Protein AF-A0A5A8DDB0-F1 (afdb_monomer_lite)

Structure (mmCIF, N/CA/C/O backbone):
data_AF-A0A5A8DDB0-F1
#
_entry.id   AF-A0A5A8DDB0-F1
#
loop_
_atom_site.group_PDB
_atom_site.id
_atom_site.type_symbol
_atom_site.label_atom_id
_atom_site.label_alt_id
_atom_site.label_comp_id
_atom_site.label_asym_id
_atom_site.label_entity_id
_atom_site.label_seq_id
_atom_site.pdbx_PDB_ins_code
_atom_site.Cartn_x
_atom_site.Cartn_y
_atom_site.Cartn_z
_atom_site.occupancy
_atom_site.B_iso_or_equiv
_atom_site.auth_seq_id
_atom_site.auth_comp_id
_atom_site.auth_asym_id
_atom_site.auth_atom_id
_atom_site.pdbx_PDB_model_num
ATOM 1 N N . MET A 1 1 ? 16.726 4.568 20.015 1.00 39.50 1 MET A N 1
ATOM 2 C CA . MET A 1 1 ? 15.490 5.312 19.692 1.00 39.50 1 MET A CA 1
ATOM 3 C C . MET A 1 1 ? 15.456 5.497 18.180 1.00 39.50 1 MET A C 1
ATOM 5 O O . MET A 1 1 ? 16.279 6.237 17.659 1.00 39.50 1 MET A O 1
ATOM 9 N N . GLY A 1 2 ? 14.648 4.713 17.459 1.00 49.03 2 GLY A N 1
ATOM 10 C CA . GLY A 1 2 ? 14.579 4.801 15.995 1.00 49.03 2 GLY A CA 1
ATOM 11 C C . GLY A 1 2 ? 13.905 6.107 15.580 1.00 49.03 2 GLY A C 1
ATOM 12 O O . GLY A 1 2 ? 12.873 6.463 16.143 1.00 49.03 2 GLY A O 1
ATOM 13 N N . LYS A 1 3 ? 14.501 6.845 14.641 1.00 54.00 3 LYS A N 1
ATOM 14 C CA . LYS A 1 3 ? 13.904 8.061 14.077 1.00 54.00 3 LYS A CA 1
ATOM 15 C C . LYS A 1 3 ? 12.571 7.668 13.426 1.00 54.00 3 LYS A C 1
ATOM 17 O O . LYS A 1 3 ? 12.578 6.811 12.545 1.00 54.00 3 LYS A O 1
ATOM 22 N N . LYS A 1 4 ? 11.446 8.236 13.881 1.00 59.06 4 LYS A N 1
ATOM 23 C CA . LYS A 1 4 ? 10.148 8.045 13.216 1.00 59.06 4 LYS A CA 1
ATOM 24 C C . LYS A 1 4 ? 10.296 8.523 11.770 1.00 59.06 4 LYS A C 1
ATOM 26 O O . LYS A 1 4 ? 10.717 9.653 11.529 1.00 59.06 4 LYS A O 1
ATOM 31 N N . THR A 1 5 ? 10.061 7.627 10.821 1.00 67.12 5 THR A N 1
ATOM 32 C CA . THR A 1 5 ? 9.960 7.969 9.404 1.00 67.12 5 THR A CA 1
ATOM 33 C C . THR A 1 5 ? 8.506 8.302 9.129 1.00 67.12 5 THR A C 1
ATOM 35 O O . THR A 1 5 ? 7.678 7.394 9.055 1.00 67.12 5 THR A O 1
ATOM 38 N N . ASP A 1 6 ? 8.205 9.591 9.016 1.00 80.31 6 ASP A N 1
ATOM 39 C CA . ASP A 1 6 ? 6.871 10.046 8.648 1.00 80.31 6 ASP A CA 1
ATOM 40 C C . ASP A 1 6 ? 6.695 9.890 7.136 1.00 80.31 6 ASP A C 1
ATOM 42 O O . ASP A 1 6 ? 7.502 10.378 6.340 1.00 80.31 6 ASP A O 1
ATOM 46 N N . ASN 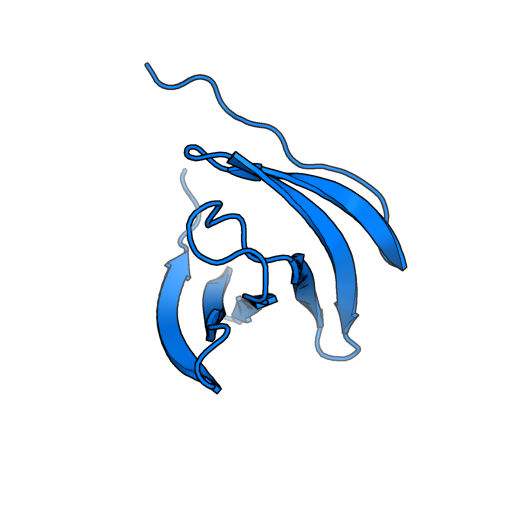A 1 7 ? 5.647 9.163 6.761 1.00 86.94 7 ASN A N 1
ATOM 47 C CA . ASN A 1 7 ? 5.198 9.001 5.387 1.00 86.94 7 ASN A CA 1
ATOM 48 C C . ASN A 1 7 ? 3.878 9.745 5.252 1.00 86.94 7 ASN A C 1
ATOM 50 O O . ASN A 1 7 ? 2.983 9.550 6.073 1.00 86.94 7 ASN A O 1
ATOM 54 N N . GLY A 1 8 ? 3.765 10.597 4.243 1.00 85.38 8 GLY A N 1
ATOM 55 C CA . GLY A 1 8 ? 2.580 11.414 4.030 1.00 85.38 8 GLY A CA 1
ATOM 56 C C . GLY A 1 8 ? 2.476 11.864 2.583 1.00 85.38 8 GLY A 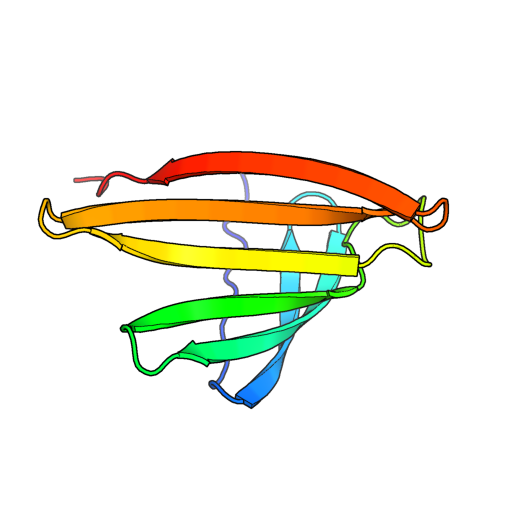C 1
ATOM 57 O O . GLY A 1 8 ? 3.470 11.890 1.860 1.00 85.38 8 GLY A O 1
ATOM 58 N N . GLY A 1 9 ? 1.257 12.206 2.182 1.00 87.62 9 GLY A N 1
ATOM 59 C CA . GLY A 1 9 ? 0.924 12.714 0.859 1.00 87.62 9 GLY A CA 1
ATOM 60 C C . GLY A 1 9 ? -0.573 12.602 0.593 1.00 87.62 9 GLY A C 1
ATOM 61 O O . GLY A 1 9 ? -1.352 12.355 1.516 1.00 87.62 9 GLY A O 1
ATOM 62 N N . GLU A 1 10 ? -0.966 12.795 -0.662 1.00 90.38 10 GLU A N 1
ATOM 63 C CA . GLU A 1 10 ? -2.367 12.801 -1.088 1.00 90.38 10 GLU A CA 1
ATOM 64 C C . GLU A 1 10 ? -2.742 11.498 -1.798 1.00 90.38 10 GLU A C 1
ATOM 66 O O . GLU A 1 10 ? -1.936 10.905 -2.523 1.00 90.38 10 GLU A O 1
ATOM 71 N N . PHE A 1 11 ? -3.988 11.055 -1.623 1.00 92.69 11 PHE A N 1
ATOM 72 C CA . PHE A 1 11 ? -4.496 9.901 -2.360 1.00 92.69 11 PHE A CA 1
ATOM 73 C C . PHE A 1 11 ? -4.483 10.165 -3.870 1.00 92.69 11 PHE A C 1
ATOM 75 O O . PHE A 1 11 ? -4.782 11.264 -4.327 1.00 92.69 11 PHE A O 1
ATOM 82 N N . GLY A 1 12 ? -4.147 9.138 -4.647 1.00 91.88 12 GLY A N 1
ATOM 83 C CA . GLY A 1 12 ? -4.033 9.209 -6.102 1.00 91.88 12 GLY A CA 1
ATOM 84 C C . GLY A 1 12 ? -2.723 9.816 -6.605 1.00 91.88 12 GLY A C 1
ATOM 85 O O . GLY A 1 12 ? -2.513 9.856 -7.815 1.00 91.88 12 GLY A O 1
ATOM 86 N N . THR A 1 13 ? -1.828 10.251 -5.713 1.00 91.62 13 THR A N 1
ATOM 87 C CA . THR A 1 13 ? -0.518 10.800 -6.087 1.00 91.62 13 THR A CA 1
ATOM 88 C C . THR A 1 13 ? 0.611 9.823 -5.781 1.00 91.62 13 THR A C 1
ATOM 90 O O . THR A 1 13 ? 0.491 8.940 -4.926 1.00 91.62 13 THR A O 1
ATOM 93 N N . GLU A 1 14 ? 1.710 9.958 -6.522 1.00 94.00 14 GLU A N 1
ATOM 94 C CA . GLU A 1 14 ? 2.947 9.245 -6.226 1.00 94.00 14 GLU A CA 1
ATOM 95 C C . GLU A 1 14 ? 3.684 9.956 -5.084 1.00 94.00 14 GLU A C 1
ATOM 97 O O . GLU A 1 14 ? 3.876 11.172 -5.118 1.00 94.00 14 GLU A O 1
ATOM 102 N N . ILE A 1 15 ? 4.093 9.197 -4.071 1.00 92.69 15 ILE A N 1
ATOM 103 C CA . ILE A 1 15 ? 4.767 9.700 -2.876 1.00 92.69 15 ILE A CA 1
ATOM 104 C C . ILE A 1 15 ? 6.051 8.916 -2.616 1.00 92.69 15 ILE A C 1
ATOM 106 O O . ILE A 1 15 ? 6.171 7.736 -2.958 1.00 92.69 15 ILE A O 1
ATOM 110 N N . GLU A 1 16 ? 6.996 9.553 -1.930 1.00 91.81 16 GLU A N 1
ATOM 111 C CA . GLU A 1 16 ? 8.140 8.854 -1.353 1.00 91.81 16 GLU A CA 1
ATOM 112 C C . GLU A 1 16 ? 7.713 8.081 -0.101 1.00 91.81 16 GLU A C 1
ATOM 114 O O . GLU A 1 16 ? 7.464 8.667 0.955 1.00 91.81 16 GLU A O 1
ATOM 119 N N . TRP A 1 17 ? 7.705 6.752 -0.178 1.00 89.25 17 TRP A N 1
ATOM 120 C CA . TRP A 1 17 ? 7.516 5.894 0.984 1.00 89.25 17 TRP A CA 1
ATOM 121 C C . TRP A 1 17 ? 8.854 5.459 1.572 1.00 89.25 17 TRP A C 1
ATOM 123 O O . TRP A 1 17 ? 9.586 4.642 1.013 1.00 89.25 17 TRP A O 1
ATOM 133 N N . LYS A 1 18 ? 9.161 6.004 2.745 1.00 88.62 18 LYS A N 1
ATOM 134 C CA . LYS A 1 18 ? 10.341 5.722 3.556 1.00 88.62 18 LYS A CA 1
ATOM 135 C C . LYS A 1 18 ? 10.063 4.547 4.487 1.00 88.62 18 LYS A C 1
ATOM 137 O O . LYS A 1 18 ? 9.186 4.595 5.352 1.00 88.62 18 LYS A O 1
ATOM 142 N N . THR A 1 19 ? 10.858 3.499 4.331 1.00 81.50 19 THR A N 1
ATOM 143 C CA . THR A 1 19 ? 10.918 2.340 5.225 1.00 81.50 19 THR A CA 1
ATOM 144 C C . THR A 1 19 ? 12.241 2.361 6.001 1.00 81.50 19 THR A C 1
ATOM 146 O O . THR A 1 19 ? 13.169 3.070 5.605 1.00 81.50 19 THR A O 1
ATOM 149 N N . PRO A 1 20 ? 12.401 1.558 7.072 1.00 81.38 20 PRO A N 1
ATOM 150 C CA . PRO A 1 20 ? 13.684 1.458 7.773 1.00 81.38 20 PRO A CA 1
ATOM 151 C C . PRO A 1 20 ? 14.860 1.020 6.884 1.00 81.38 20 PRO A C 1
ATOM 153 O O . PRO A 1 20 ? 16.009 1.291 7.217 1.00 81.38 20 PRO A O 1
ATOM 156 N N . MET A 1 21 ? 14.581 0.327 5.774 1.00 77.12 21 MET A N 1
ATOM 157 C CA . MET A 1 21 ? 15.596 -0.266 4.899 1.00 77.12 21 MET A CA 1
ATOM 158 C C . MET A 1 21 ? 15.909 0.592 3.663 1.00 77.12 21 MET A C 1
ATOM 160 O O . MET A 1 21 ? 17.026 0.535 3.145 1.00 77.12 21 MET A O 1
ATOM 164 N N . SER A 1 22 ? 14.935 1.350 3.152 1.00 87.00 22 SER A N 1
ATOM 165 C CA . SER A 1 22 ? 15.052 2.136 1.913 1.00 87.00 22 SER A CA 1
ATOM 166 C C . SER A 1 22 ? 13.820 3.024 1.668 1.00 87.00 22 SER A C 1
ATOM 168 O O . SER A 1 22 ? 12.837 2.958 2.407 1.00 87.00 22 SER A O 1
ATOM 170 N N . THR A 1 23 ? 13.867 3.814 0.595 1.00 89.00 23 THR A N 1
ATOM 171 C CA . THR A 1 23 ? 12.737 4.594 0.073 1.00 89.00 23 THR A CA 1
ATOM 172 C C . THR A 1 23 ? 12.266 4.000 -1.255 1.00 89.00 23 THR A C 1
ATOM 174 O O . THR A 1 23 ? 13.109 3.641 -2.080 1.00 89.00 23 THR A O 1
ATOM 177 N N . SER A 1 24 ? 10.950 3.951 -1.467 1.00 90.19 24 SER A N 1
ATOM 178 C CA . SER A 1 24 ? 10.305 3.592 -2.736 1.00 90.19 24 SER A CA 1
ATOM 179 C C . SER A 1 24 ? 9.311 4.663 -3.161 1.00 90.19 24 SER A C 1
ATOM 181 O O . SER A 1 24 ? 8.637 5.235 -2.310 1.00 90.19 24 SER A O 1
ATOM 183 N N . MET A 1 25 ? 9.161 4.873 -4.468 1.00 92.19 25 MET A N 1
ATOM 184 C CA . MET A 1 25 ? 8.027 5.625 -5.001 1.00 92.19 25 MET A CA 1
ATOM 185 C C . MET A 1 25 ? 6.791 4.730 -5.052 1.00 92.19 25 MET A C 1
ATOM 187 O O . MET A 1 25 ? 6.849 3.616 -5.590 1.00 92.19 25 MET A O 1
ATOM 191 N N . VAL A 1 26 ? 5.692 5.200 -4.469 1.00 93.88 26 VAL A N 1
ATOM 192 C CA . VAL A 1 26 ? 4.431 4.457 -4.398 1.00 93.88 26 VAL A CA 1
ATOM 193 C C . VAL A 1 26 ? 3.235 5.364 -4.616 1.00 93.88 26 VAL A C 1
ATOM 195 O O . VAL A 1 26 ? 3.267 6.539 -4.278 1.00 93.88 26 VAL A O 1
ATOM 198 N N . THR A 1 27 ? 2.147 4.793 -5.108 1.00 96.06 27 THR A N 1
ATOM 199 C CA . THR A 1 27 ? 0.838 5.438 -5.144 1.00 96.06 27 THR A CA 1
ATOM 200 C C . THR A 1 27 ? 0.019 4.981 -3.947 1.00 96.06 27 THR A C 1
ATOM 202 O O . THR A 1 27 ? -0.088 3.776 -3.68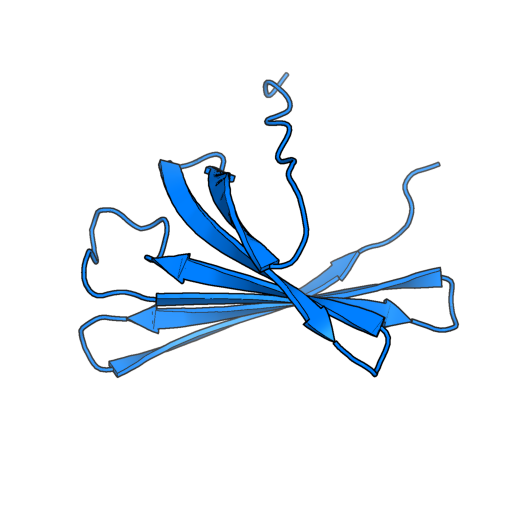9 1.00 96.06 27 THR A O 1
ATOM 205 N N . VAL A 1 28 ? -0.579 5.934 -3.234 1.00 95.19 28 VAL A N 1
ATOM 206 C CA . VAL A 1 28 ? -1.541 5.660 -2.158 1.00 95.19 28 VAL A CA 1
ATOM 207 C C . VAL A 1 28 ? -2.951 5.857 -2.697 1.00 95.19 28 VAL A C 1
ATOM 209 O O . VAL A 1 28 ? -3.246 6.890 -3.285 1.00 95.19 28 VAL A O 1
ATOM 212 N N . THR A 1 29 ? -3.840 4.892 -2.494 1.00 96.00 29 THR A N 1
ATOM 213 C CA . THR A 1 29 ? -5.212 4.913 -3.020 1.00 96.00 29 THR A CA 1
ATOM 214 C C . THR A 1 29 ? -6.189 4.572 -1.906 1.00 96.00 29 THR A C 1
ATOM 216 O O . THR A 1 29 ? -5.923 3.657 -1.130 1.00 96.00 29 THR A O 1
ATOM 219 N N . LEU A 1 30 ? -7.313 5.282 -1.834 1.00 95.62 30 LEU A N 1
ATOM 220 C CA . LEU A 1 30 ? -8.447 4.910 -0.992 1.00 95.62 30 LEU A CA 1
ATOM 221 C C . LEU A 1 30 ? -9.454 4.147 -1.858 1.00 95.62 30 LEU A C 1
ATOM 223 O O . LEU A 1 30 ? -9.816 4.616 -2.936 1.00 95.62 30 LEU A O 1
ATOM 227 N N . THR A 1 31 ? -9.862 2.965 -1.413 1.00 94.56 31 THR A N 1
ATOM 228 C CA . THR A 1 31 ? -10.871 2.146 -2.102 1.00 94.56 31 THR A CA 1
ATOM 229 C C . THR A 1 31 ? -12.286 2.513 -1.654 1.00 94.56 31 THR A C 1
ATOM 231 O O . THR A 1 31 ? -12.464 3.155 -0.618 1.00 94.56 31 THR A O 1
ATOM 234 N N . GLU A 1 32 ? -13.297 2.075 -2.408 1.00 94.44 32 GLU A N 1
ATOM 235 C CA . GLU A 1 32 ? -14.714 2.269 -2.054 1.00 94.44 32 GLU A CA 1
ATOM 236 C C . GLU A 1 32 ? -15.086 1.602 -0.720 1.00 94.44 32 GLU A C 1
ATOM 238 O O . GLU A 1 32 ? -15.886 2.148 0.037 1.00 94.44 32 GLU A O 1
ATOM 243 N N . ASP A 1 33 ? -14.437 0.481 -0.393 1.00 92.44 33 ASP A N 1
ATOM 244 C CA . ASP A 1 33 ? -14.631 -0.257 0.862 1.00 92.44 33 ASP A CA 1
ATOM 245 C C . ASP A 1 33 ? -13.917 0.398 2.063 1.00 92.44 33 ASP A C 1
ATOM 247 O O . ASP A 1 33 ? -13.990 -0.094 3.188 1.00 92.44 33 ASP A O 1
ATOM 251 N N . GLY A 1 34 ? -13.206 1.510 1.844 1.00 94.81 34 GLY A N 1
ATOM 252 C CA . GLY A 1 34 ? -12.464 2.224 2.883 1.00 94.81 34 GLY A CA 1
ATOM 253 C C . GLY A 1 34 ? -11.059 1.678 3.157 1.00 94.81 34 GLY A C 1
ATOM 254 O O . GLY A 1 34 ? -10.372 2.200 4.037 1.00 94.81 34 GLY A O 1
ATOM 255 N N . ASP A 1 35 ? -10.591 0.680 2.397 1.00 96.81 35 ASP A N 1
ATOM 256 C CA . ASP A 1 35 ? -9.198 0.230 2.470 1.00 96.81 35 ASP A CA 1
ATO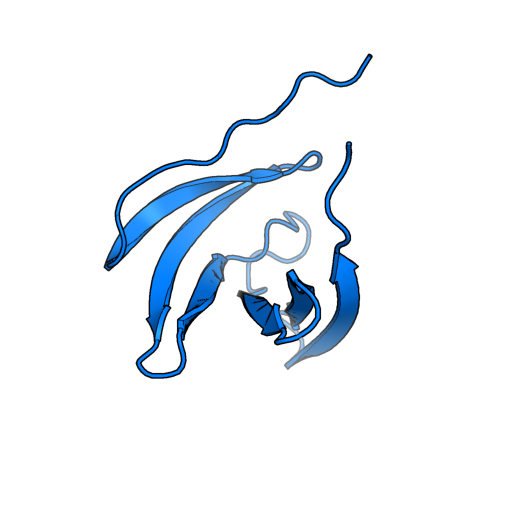M 257 C C . ASP A 1 35 ? -8.252 1.301 1.922 1.00 96.81 35 ASP A C 1
ATOM 259 O O . ASP A 1 35 ? -8.504 1.888 0.864 1.00 96.81 35 ASP A O 1
ATOM 263 N N . VAL A 1 36 ? -7.100 1.466 2.574 1.00 96.19 36 VAL A N 1
ATOM 264 C CA . VAL A 1 36 ? -5.963 2.208 2.021 1.00 96.19 36 VAL A CA 1
ATOM 265 C C . VAL A 1 36 ? -4.996 1.229 1.363 1.00 96.19 36 VAL A C 1
ATOM 267 O O . VAL A 1 36 ? -4.455 0.336 2.016 1.00 96.19 36 VAL A O 1
ATOM 270 N N . LEU A 1 37 ?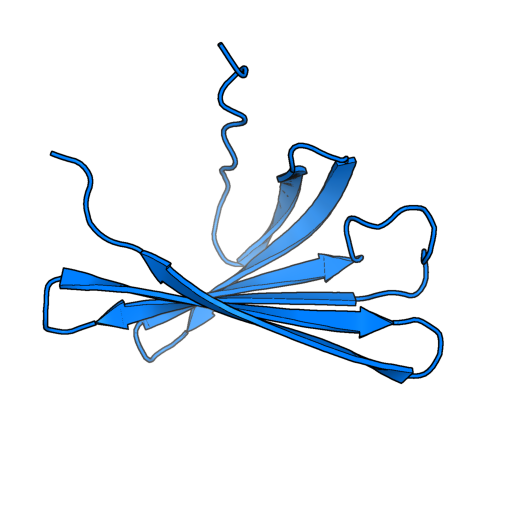 -4.747 1.416 0.068 1.00 96.31 37 LEU A N 1
ATOM 271 C CA . LEU A 1 37 ? -3.766 0.666 -0.711 1.00 96.31 37 LEU A CA 1
ATOM 272 C C . LEU A 1 37 ? -2.529 1.518 -0.968 1.00 96.31 37 LEU A C 1
ATOM 274 O O . LEU A 1 37 ? -2.632 2.628 -1.478 1.00 96.31 37 LEU A O 1
ATOM 278 N N . VAL A 1 38 ? -1.353 0.974 -0.687 1.00 94.88 38 VAL A N 1
ATOM 279 C CA . VAL A 1 38 ? -0.062 1.565 -1.032 1.00 94.88 38 VAL A CA 1
ATOM 280 C C . VAL A 1 38 ? 0.640 0.627 -1.998 1.00 94.88 38 VAL A C 1
ATOM 282 O O . VAL A 1 38 ? 0.957 -0.503 -1.635 1.00 94.88 38 VAL A O 1
ATOM 285 N N . SER A 1 39 ? 0.873 1.063 -3.232 1.00 95.69 39 SER A N 1
ATOM 286 C CA . SER A 1 39 ? 1.412 0.192 -4.282 1.00 95.69 39 SER A CA 1
ATOM 287 C C . SER A 1 39 ? 2.560 0.836 -5.045 1.00 95.69 39 SER A C 1
ATOM 289 O O . SER A 1 39 ? 2.540 2.031 -5.313 1.00 95.69 39 SER A O 1
ATOM 291 N N . GLY A 1 40 ? 3.570 0.050 -5.410 1.00 94.44 40 GLY A N 1
ATOM 292 C CA . GLY A 1 40 ? 4.702 0.557 -6.183 1.00 94.44 40 GLY A CA 1
ATOM 293 C C . GLY A 1 40 ? 5.879 -0.404 -6.231 1.00 94.44 40 GLY A C 1
ATOM 294 O O . GLY A 1 40 ? 5.722 -1.618 -6.064 1.00 94.44 40 GLY A O 1
ATOM 295 N N . ALA A 1 41 ? 7.067 0.145 -6.482 1.00 92.38 41 ALA A N 1
ATOM 296 C CA . ALA A 1 41 ? 8.302 -0.628 -6.478 1.00 92.38 41 ALA A CA 1
ATOM 297 C C . ALA A 1 41 ? 8.608 -1.152 -5.069 1.00 92.38 41 ALA A C 1
ATOM 299 O O . ALA A 1 41 ? 8.474 -0.436 -4.070 1.00 92.38 41 ALA A O 1
ATOM 300 N N . SER A 1 42 ? 9.050 -2.405 -4.983 1.00 90.00 42 SER A N 1
ATOM 301 C CA . SER A 1 42 ? 9.472 -2.984 -3.712 1.00 90.00 42 SER A CA 1
ATOM 302 C C . SER A 1 42 ? 10.650 -2.189 -3.135 1.00 90.00 42 SER A C 1
ATOM 304 O O . SER A 1 42 ? 11.600 -1.895 -3.861 1.00 90.00 42 SER A O 1
ATOM 306 N N . PRO A 1 43 ? 10.653 -1.876 -1.826 1.00 84.25 43 PRO A N 1
ATOM 307 C CA . PRO A 1 43 ? 11.791 -1.227 -1.172 1.00 84.25 43 PRO A CA 1
ATOM 308 C C . PRO A 1 43 ? 13.055 -2.105 -1.177 1.00 84.25 43 PRO A C 1
ATOM 310 O O . PRO A 1 43 ? 14.153 -1.640 -0.853 1.00 84.25 43 PRO A O 1
ATOM 313 N N . ASN A 1 44 ? 12.950 -3.384 -1.539 1.00 86.38 44 ASN A N 1
ATOM 314 C CA . ASN A 1 44 ? 14.092 -4.281 -1.597 1.00 86.38 44 ASN A CA 1
ATOM 315 C C . ASN A 1 44 ? 15.024 -3.964 -2.781 1.00 86.38 44 ASN A C 1
ATOM 317 O O . ASN A 1 44 ? 14.856 -4.485 -3.877 1.00 86.38 44 ASN A O 1
ATOM 321 N N . LYS A 1 45 ? 16.101 -3.210 -2.528 1.00 83.25 45 LYS A N 1
ATOM 322 C CA . LYS A 1 45 ? 17.123 -2.873 -3.541 1.00 83.25 45 LYS A CA 1
ATOM 323 C C . LYS A 1 45 ? 17.816 -4.081 -4.189 1.00 83.25 45 LYS A C 1
ATOM 325 O O . LYS A 1 45 ? 18.433 -3.922 -5.236 1.00 83.25 45 LYS A O 1
ATOM 330 N N . ARG A 1 46 ? 17.765 -5.268 -3.569 1.00 86.69 46 ARG A N 1
ATOM 331 C CA . ARG A 1 46 ? 18.330 -6.501 -4.149 1.00 86.69 46 ARG A CA 1
ATOM 332 C C . ARG A 1 46 ? 17.429 -7.121 -5.218 1.00 86.69 46 ARG A C 1
ATOM 334 O O . ARG A 1 46 ? 17.875 -8.023 -5.913 1.00 86.69 46 ARG A O 1
ATOM 341 N N . ASP A 1 47 ? 16.191 -6.654 -5.327 1.00 88.06 47 ASP A N 1
ATOM 342 C CA . ASP A 1 47 ? 15.205 -7.115 -6.296 1.00 88.06 47 ASP A CA 1
ATOM 343 C C . ASP A 1 47 ? 14.504 -5.903 -6.940 1.00 88.06 47 ASP A C 1
ATOM 345 O O . ASP A 1 47 ? 13.386 -5.550 -6.561 1.00 88.06 47 ASP A O 1
ATOM 349 N N . PRO A 1 48 ? 15.175 -5.215 -7.883 1.00 86.62 48 PRO A N 1
ATOM 350 C CA . PRO A 1 48 ? 14.677 -3.971 -8.474 1.00 86.62 48 PRO A CA 1
ATOM 351 C C . PRO A 1 48 ? 13.438 -4.165 -9.359 1.00 86.62 48 PRO A C 1
ATOM 353 O O . PRO A 1 48 ? 12.730 -3.199 -9.629 1.00 86.62 48 PRO A O 1
ATOM 356 N N . ALA A 1 49 ? 13.177 -5.394 -9.812 1.00 91.44 49 ALA A N 1
ATOM 357 C CA . ALA A 1 49 ? 11.959 -5.748 -10.539 1.00 91.44 49 ALA A CA 1
ATOM 358 C C . ALA A 1 49 ? 10.785 -6.060 -9.594 1.00 91.44 49 ALA A C 1
ATOM 360 O O . ALA A 1 49 ? 9.646 -6.196 -10.044 1.00 91.44 49 ALA A O 1
ATOM 361 N N . GLY A 1 50 ? 11.051 -6.172 -8.290 1.00 93.62 50 GLY A N 1
ATOM 362 C CA . GLY A 1 50 ? 10.044 -6.468 -7.294 1.00 93.62 50 GLY A CA 1
ATOM 363 C C . GLY A 1 50 ? 9.002 -5.356 -7.174 1.00 93.62 50 GLY A C 1
ATOM 364 O O . GLY A 1 50 ? 9.303 -4.161 -7.225 1.00 93.62 50 GLY A O 1
ATOM 365 N N . ARG A 1 51 ? 7.756 -5.754 -6.939 1.00 95.19 51 ARG A N 1
ATOM 366 C CA . ARG A 1 51 ? 6.626 -4.864 -6.664 1.00 95.19 51 ARG A CA 1
ATOM 367 C C . ARG A 1 51 ? 6.050 -5.160 -5.294 1.00 95.19 51 ARG A C 1
ATOM 369 O O . ARG A 1 51 ? 6.157 -6.275 -4.792 1.00 95.19 51 ARG A O 1
ATOM 376 N N . MET A 1 52 ? 5.429 -4.156 -4.699 1.00 94.62 52 MET A N 1
ATOM 377 C CA . MET A 1 52 ? 4.778 -4.272 -3.405 1.00 94.62 52 MET A CA 1
ATOM 378 C C . MET A 1 52 ? 3.385 -3.660 -3.460 1.00 94.62 52 MET A C 1
ATOM 380 O O . MET A 1 52 ? 3.191 -2.606 -4.067 1.00 94.62 52 MET A O 1
ATOM 384 N N . VAL A 1 53 ? 2.447 -4.307 -2.774 1.00 95.94 53 VAL A N 1
ATOM 385 C CA . VAL A 1 53 ? 1.129 -3.770 -2.445 1.00 95.94 53 VAL A CA 1
ATOM 386 C C . VAL A 1 53 ? 0.903 -3.972 -0.952 1.00 95.94 53 VAL A C 1
ATOM 388 O O . VAL A 1 53 ? 0.878 -5.102 -0.474 1.00 95.94 53 VAL A O 1
ATOM 391 N N . ALA A 1 54 ? 0.748 -2.883 -0.210 1.00 95.06 54 ALA A N 1
ATOM 392 C CA . ALA A 1 54 ? 0.292 -2.907 1.170 1.00 95.06 54 ALA A CA 1
ATOM 393 C C . ALA A 1 54 ? -1.167 -2.458 1.233 1.00 95.06 54 ALA A C 1
ATOM 395 O O . ALA A 1 54 ? -1.537 -1.452 0.638 1.00 95.06 54 ALA A O 1
ATOM 396 N N . ARG A 1 55 ? -1.991 -3.203 1.958 1.00 97.25 55 ARG A N 1
ATOM 397 C CA . ARG A 1 55 ? -3.397 -2.911 2.215 1.00 97.25 55 ARG A CA 1
ATOM 398 C C . ARG A 1 55 ? -3.598 -2.721 3.706 1.00 97.25 55 ARG A C 1
ATOM 400 O O . ARG A 1 55 ? -3.213 -3.592 4.485 1.00 97.25 55 ARG A O 1
ATOM 407 N N . PHE A 1 56 ? -4.226 -1.615 4.070 1.00 96.75 56 PHE A N 1
ATOM 408 C CA . PHE A 1 56 ? -4.667 -1.305 5.420 1.00 96.75 56 PHE A CA 1
ATOM 409 C C . PHE A 1 56 ? -6.190 -1.269 5.418 1.00 96.75 56 PHE A C 1
ATOM 411 O O . PHE A 1 56 ? -6.782 -0.376 4.817 1.00 96.75 56 PHE A O 1
ATOM 418 N N . SER A 1 57 ? -6.794 -2.247 6.079 1.00 97.38 57 SER A N 1
ATOM 419 C CA . SER A 1 57 ? -8.239 -2.439 6.136 1.00 97.38 57 SER A CA 1
ATOM 420 C C . SER A 1 57 ? -8.740 -2.165 7.551 1.00 97.38 57 SER A C 1
ATOM 422 O O . SER A 1 57 ? -8.481 -2.987 8.443 1.00 97.38 57 SER A O 1
ATOM 424 N N . PRO A 1 58 ? -9.428 -1.036 7.795 1.00 95.56 58 PRO A N 1
ATOM 425 C CA . PRO A 1 58 ? -10.072 -0.773 9.076 1.00 95.56 58 PRO A CA 1
ATOM 426 C C . PRO A 1 58 ? -11.047 -1.897 9.431 1.00 95.56 58 PRO A C 1
ATOM 428 O O . PRO A 1 58 ? -11.789 -2.377 8.577 1.00 95.56 58 PRO A O 1
ATOM 431 N N . GLN A 1 59 ? -11.032 -2.334 10.685 1.00 95.06 59 GLN A N 1
ATOM 432 C CA . GLN A 1 59 ? -11.921 -3.375 11.188 1.00 95.06 59 GLN A CA 1
ATOM 433 C C . GLN A 1 59 ? -12.985 -2.774 12.121 1.00 95.06 59 GLN A C 1
ATOM 435 O O . GLN A 1 59 ? -12.731 -1.751 12.765 1.00 95.06 59 GLN A O 1
ATOM 440 N N . PRO A 1 60 ? -14.175 -3.398 12.241 1.00 93.75 60 PRO A N 1
ATOM 441 C CA . PRO A 1 60 ? -15.240 -2.907 13.122 1.00 93.75 60 PRO A CA 1
ATOM 442 C C . PRO A 1 60 ? -14.858 -2.838 14.607 1.00 93.75 60 PRO A C 1
ATOM 444 O O . PRO A 1 60 ? -15.437 -2.052 15.351 1.00 93.75 60 PRO A O 1
ATOM 447 N N . ASP A 1 61 ? -13.889 -3.647 15.040 1.00 92.88 61 ASP A N 1
ATOM 448 C CA . ASP A 1 61 ? -13.354 -3.657 16.408 1.00 92.88 61 ASP A CA 1
ATOM 449 C C . ASP A 1 61 ? -12.347 -2.522 16.682 1.00 92.88 61 ASP A C 1
ATOM 451 O O . ASP A 1 61 ? -11.793 -2.426 17.776 1.00 92.88 61 ASP A O 1
ATOM 455 N N . GLY A 1 62 ? -12.117 -1.646 15.698 1.00 91.56 62 GLY A N 1
ATOM 456 C CA . GLY A 1 62 ? -11.188 -0.524 15.787 1.00 91.56 62 GLY A CA 1
ATOM 457 C C . GLY A 1 62 ? -9.730 -0.884 15.489 1.00 91.56 62 GLY A C 1
ATOM 458 O O . GLY A 1 62 ? -8.879 0.007 15.528 1.00 91.56 62 GLY A O 1
ATOM 459 N N . THR A 1 63 ? -9.424 -2.147 15.176 1.00 95.75 63 THR A N 1
ATOM 460 C CA . THR A 1 63 ? -8.100 -2.555 14.685 1.00 95.75 63 THR A CA 1
ATOM 461 C C . THR A 1 63 ? -7.942 -2.267 13.189 1.00 95.75 63 THR A C 1
ATOM 463 O O . THR A 1 63 ? -8.887 -1.895 12.489 1.00 95.75 63 THR A O 1
ATOM 466 N N . VAL A 1 64 ? -6.723 -2.421 12.669 1.00 96.81 64 VAL A N 1
ATOM 467 C CA . VAL A 1 64 ? -6.446 -2.360 11.227 1.00 96.81 64 VAL A CA 1
ATOM 468 C C . VAL A 1 64 ? -5.787 -3.659 10.787 1.00 96.81 64 VAL A C 1
ATOM 470 O O . VAL A 1 64 ? -4.680 -3.986 11.219 1.00 96.81 64 VAL A O 1
ATOM 473 N N . ALA A 1 65 ? -6.426 -4.388 9.874 1.00 97.00 65 ALA A N 1
ATOM 474 C CA . ALA A 1 65 ? -5.786 -5.508 9.202 1.00 97.00 65 ALA A CA 1
ATOM 475 C C . ALA A 1 65 ? -4.790 -4.966 8.169 1.00 97.00 65 ALA A C 1
ATOM 477 O O . ALA A 1 65 ? -5.150 -4.230 7.254 1.00 97.00 65 ALA A O 1
ATOM 478 N N . HIS A 1 66 ? -3.520 -5.324 8.319 1.00 96.56 66 HIS A N 1
ATOM 479 C CA . HIS A 1 66 ? -2.436 -4.897 7.447 1.00 96.56 66 HIS A CA 1
ATOM 480 C C . HIS A 1 66 ? -1.882 -6.100 6.685 1.00 96.56 66 HIS A C 1
ATOM 482 O O . HIS A 1 66 ? -1.296 -7.015 7.271 1.00 96.56 66 HIS A O 1
ATOM 488 N N . THR A 1 67 ? -2.053 -6.090 5.366 1.00 97.38 67 THR A N 1
ATOM 489 C CA . THR A 1 67 ? -1.521 -7.116 4.465 1.00 97.38 67 THR A CA 1
ATOM 490 C C . THR A 1 67 ? -0.485 -6.498 3.542 1.00 97.38 67 THR A C 1
ATOM 492 O O . THR A 1 67 ? -0.765 -5.482 2.922 1.00 97.38 67 THR A O 1
ATOM 495 N N . ILE A 1 68 ? 0.691 -7.109 3.422 1.00 94.75 68 ILE A N 1
ATOM 496 C CA . ILE A 1 68 ? 1.720 -6.720 2.453 1.00 94.75 68 ILE A CA 1
ATOM 497 C C . ILE A 1 68 ? 1.972 -7.901 1.532 1.00 94.75 68 ILE A C 1
ATOM 499 O O . ILE A 1 68 ? 2.377 -8.973 1.984 1.00 94.75 68 ILE A O 1
ATOM 503 N N . GLU A 1 69 ? 1.774 -7.680 0.244 1.00 96.06 69 GLU A N 1
ATOM 504 C CA . GLU A 1 69 ? 2.158 -8.595 -0.816 1.00 96.06 69 GLU A CA 1
ATOM 505 C C . GLU A 1 69 ? 3.381 -8.037 -1.540 1.00 96.06 69 GLU A C 1
ATOM 507 O O . GLU A 1 69 ? 3.391 -6.884 -1.971 1.00 96.06 69 GLU A O 1
ATOM 512 N N . ILE A 1 70 ? 4.429 -8.849 -1.659 1.00 93.88 70 ILE A N 1
ATOM 513 C CA . ILE A 1 70 ? 5.637 -8.514 -2.410 1.00 93.88 70 ILE A CA 1
ATOM 514 C C . ILE A 1 70 ? 5.796 -9.557 -3.506 1.00 93.88 70 ILE A C 1
ATOM 516 O O . ILE A 1 70 ? 6.129 -10.707 -3.220 1.00 93.88 70 ILE A O 1
ATOM 520 N N . THR A 1 71 ? 5.582 -9.142 -4.751 1.00 96.12 71 THR A N 1
ATOM 521 C CA . THR A 1 71 ? 5.904 -9.951 -5.930 1.00 96.12 71 THR A CA 1
ATOM 522 C C . THR A 1 71 ? 7.353 -9.686 -6.301 1.00 96.12 71 THR A C 1
ATOM 524 O O . THR A 1 71 ? 7.732 -8.535 -6.513 1.00 96.12 71 THR A O 1
ATOM 527 N N . ARG A 1 72 ? 8.173 -10.731 -6.351 1.00 93.88 72 ARG A N 1
ATOM 528 C CA . ARG A 1 72 ? 9.592 -10.640 -6.703 1.00 93.88 72 ARG A CA 1
ATOM 529 C C . ARG A 1 72 ? 9.806 -10.689 -8.211 1.00 93.88 72 ARG A C 1
ATOM 531 O O . ARG A 1 72 ? 8.930 -11.136 -8.948 1.00 93.88 72 ARG A O 1
ATOM 538 N N . GLY A 1 73 ? 10.989 -10.286 -8.673 1.00 90.62 73 GLY A N 1
ATOM 539 C CA . GLY A 1 73 ? 11.351 -10.345 -10.094 1.00 90.62 73 GLY A CA 1
ATOM 540 C C . GLY A 1 73 ? 11.309 -11.751 -10.714 1.00 90.62 73 GLY A C 1
ATOM 541 O O . GLY A 1 73 ? 11.137 -11.877 -11.923 1.00 90.62 73 GLY A O 1
ATOM 542 N N . ASP A 1 74 ? 11.421 -12.807 -9.901 1.00 93.00 74 ASP A N 1
ATOM 543 C CA . ASP A 1 74 ? 11.293 -14.213 -10.320 1.00 93.00 74 ASP A CA 1
ATOM 544 C C . ASP A 1 74 ? 9.838 -14.726 -10.347 1.00 93.00 74 ASP A C 1
ATOM 546 O O 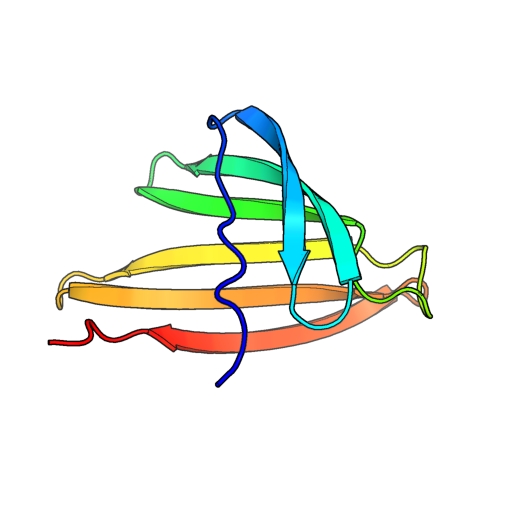. ASP A 1 74 ? 9.596 -15.898 -10.632 1.00 93.00 74 ASP A O 1
ATOM 550 N N . GLY A 1 75 ? 8.864 -13.861 -10.042 1.00 92.31 75 GLY A N 1
ATOM 551 C CA . GLY A 1 75 ? 7.442 -14.194 -9.973 1.00 92.31 75 GLY A CA 1
ATOM 552 C C . GLY A 1 75 ? 6.997 -14.832 -8.655 1.00 92.31 75 GLY A C 1
ATOM 553 O O . GLY A 1 75 ? 5.801 -15.048 -8.464 1.00 92.31 75 GLY A O 1
ATOM 554 N N . SER A 1 76 ? 7.911 -15.118 -7.722 1.00 95.50 76 SER A N 1
ATOM 555 C CA . SER A 1 76 ? 7.533 -15.597 -6.391 1.00 95.50 76 SER A CA 1
ATOM 556 C C . SER A 1 76 ? 6.877 -14.490 -5.561 1.00 95.50 76 SER A C 1
ATOM 558 O O . SER A 1 76 ? 7.171 -13.303 -5.718 1.00 95.50 76 SER A O 1
ATOM 560 N N . VAL A 1 77 ? 5.984 -14.881 -4.649 1.00 94.88 77 VAL A N 1
ATOM 561 C CA . VAL A 1 77 ? 5.212 -13.944 -3.823 1.00 94.88 77 VAL A CA 1
ATOM 562 C C . VAL A 1 77 ? 5.513 -14.171 -2.346 1.00 94.88 77 VAL A C 1
ATOM 564 O O . VAL A 1 77 ? 5.425 -15.290 -1.840 1.00 94.88 77 VAL A O 1
ATOM 567 N N . LEU A 1 78 ? 5.850 -13.091 -1.640 1.00 93.50 78 LEU A N 1
ATOM 568 C CA . LEU A 1 78 ? 5.906 -13.052 -0.182 1.00 93.50 78 LEU A CA 1
ATOM 569 C C . LEU A 1 78 ? 4.666 -12.336 0.346 1.00 93.50 78 LEU A C 1
ATOM 571 O O . LEU A 1 78 ? 4.404 -11.193 -0.022 1.00 93.50 78 LEU A O 1
ATOM 575 N N . LEU A 1 79 ? 3.956 -12.993 1.258 1.00 95.25 79 LEU A N 1
ATOM 576 C CA . LEU A 1 79 ? 2.767 -12.449 1.895 1.00 95.25 79 LEU A CA 1
ATOM 577 C C . LEU A 1 79 ? 2.993 -12.269 3.394 1.00 95.25 79 LEU A C 1
ATOM 579 O O . LEU A 1 79 ? 3.363 -13.208 4.098 1.00 95.25 79 LEU A O 1
ATOM 583 N N . ILE A 1 80 ? 2.743 -11.060 3.886 1.00 93.94 80 ILE A N 1
ATOM 584 C CA . ILE A 1 80 ? 2.819 -10.700 5.302 1.00 93.94 80 ILE A CA 1
ATOM 585 C C . ILE A 1 80 ? 1.433 -10.233 5.729 1.00 93.94 80 ILE A C 1
ATOM 587 O O . ILE A 1 80 ? 0.848 -9.371 5.082 1.00 93.94 80 ILE A O 1
ATOM 591 N N . ARG A 1 81 ? 0.912 -10.777 6.829 1.00 96.25 81 ARG A N 1
ATOM 592 C CA . ARG A 1 81 ? -0.379 -10.384 7.409 1.00 96.25 81 ARG A CA 1
ATOM 593 C C . ARG A 1 81 ? -0.188 -10.036 8.876 1.00 96.25 81 ARG A C 1
ATOM 595 O O . ARG A 1 81 ? 0.493 -10.768 9.594 1.00 96.25 81 ARG A O 1
ATOM 602 N N . ARG A 1 82 ? -0.749 -8.910 9.304 1.00 95.06 82 ARG A N 1
ATOM 603 C CA . ARG A 1 82 ? -0.688 -8.405 10.679 1.00 95.06 82 ARG A CA 1
ATOM 604 C C . ARG A 1 82 ? -2.015 -7.757 11.049 1.00 95.06 82 ARG A C 1
ATOM 606 O O . ARG A 1 82 ? -2.704 -7.236 10.181 1.00 95.06 82 ARG A O 1
ATOM 613 N N . VAL A 1 83 ? -2.320 -7.743 12.337 1.00 94.56 83 VAL A N 1
ATOM 614 C CA . VAL A 1 83 ? -3.349 -6.875 12.914 1.00 94.56 83 VAL A CA 1
ATOM 615 C C . VAL A 1 83 ? -2.617 -5.767 13.657 1.00 94.56 83 VAL A C 1
ATOM 617 O O . VAL A 1 83 ? -1.666 -6.038 14.391 1.00 94.56 83 VAL A O 1
ATOM 620 N N . LEU A 1 84 ? -2.986 -4.521 13.380 1.00 91.88 84 LEU A N 1
ATOM 621 C CA . LEU A 1 84 ? -2.447 -3.342 14.040 1.00 91.88 84 LEU A CA 1
ATOM 622 C C . LEU A 1 84 ? -3.480 -2.847 15.044 1.00 91.88 84 LEU A C 1
ATOM 624 O O . LEU A 1 84 ? -4.614 -2.534 14.679 1.00 91.88 84 LEU A O 1
ATOM 628 N N . GLU A 1 85 ? -3.066 -2.777 16.299 1.00 91.81 85 GLU A N 1
ATOM 629 C CA . GLU A 1 85 ? -3.876 -2.271 17.398 1.00 91.81 85 GLU A CA 1
ATOM 630 C C . GLU A 1 85 ? -3.565 -0.793 17.638 1.00 91.81 85 GLU A C 1
ATOM 632 O O . GLU A 1 85 ? -2.476 -0.295 17.325 1.00 91.81 85 GLU A O 1
ATOM 637 N N . ARG A 1 86 ? -4.538 -0.076 18.200 1.00 80.56 86 ARG A N 1
ATOM 638 C CA . ARG A 1 86 ? -4.335 1.302 18.631 1.00 80.56 86 ARG A CA 1
ATOM 639 C C . ARG A 1 86 ? -3.381 1.309 19.825 1.00 80.56 86 ARG A C 1
ATOM 641 O O . ARG A 1 86 ? -3.614 0.611 20.802 1.00 80.56 86 ARG A O 1
ATOM 648 N N . VAL A 1 87 ? -2.326 2.114 19.746 1.00 80.25 87 VAL A N 1
ATOM 649 C CA . VAL A 1 87 ? -1.463 2.385 20.902 1.00 80.25 87 VAL A CA 1
ATOM 650 C C . VAL A 1 87 ? -2.123 3.502 21.714 1.00 80.25 87 VAL A C 1
ATOM 652 O O . VAL A 1 87 ? -2.462 4.538 21.134 1.00 80.25 87 VAL A O 1
ATOM 655 N N . GLU A 1 88 ? -2.358 3.256 23.006 1.00 66.94 88 GLU A N 1
ATOM 656 C CA . GLU A 1 88 ? -2.855 4.250 23.977 1.00 66.94 88 GLU A CA 1
ATOM 657 C C . GLU A 1 88 ? -1.843 5.374 24.243 1.00 66.94 88 GLU A C 1
ATOM 659 O O . GLU A 1 88 ? -0.618 5.097 24.260 1.00 66.94 88 GLU A O 1
#

Sequence (88 aa):
MGKKTDNGGEFGTEIEWKTPMSTSMVTVTLTEDGDVLVSGASPNKRDPAGRMVARFSPQPDGTVAHTIEITRGDGSVLLIRRVLERVE

pLDDT: mean 89.61, std 10.49, range [39.5, 97.38]

Secondary structure (DSSP, 8-state):
-PPP------TTSEEEEE-SS-EEEEEEEE-TTS-EEEEEE-S-TT-TT-EEEEEEEE-TTS-EEEEEEEE-TTS-EEEEEEEEPPP-

Foldseek 3Di:
DDDDDDWDDDAPDWGWDDDPQATWTWHWHQDPQRKIKTWGADRPPVFRVKIKIWIWHQDPVRKTWIWMWIQGPVRDIDIDIDIHDDDD

Organism: Cafeteria roenbergensis (NCBI:txid33653)

Radius of gyration: 13.65 Å; chains: 1; bounding box: 34×28×34 Å